Protein AF-A0A2G6CB06-F1 (afdb_monomer)

Radius of gyration: 16.73 Å; Cα contacts (8 Å,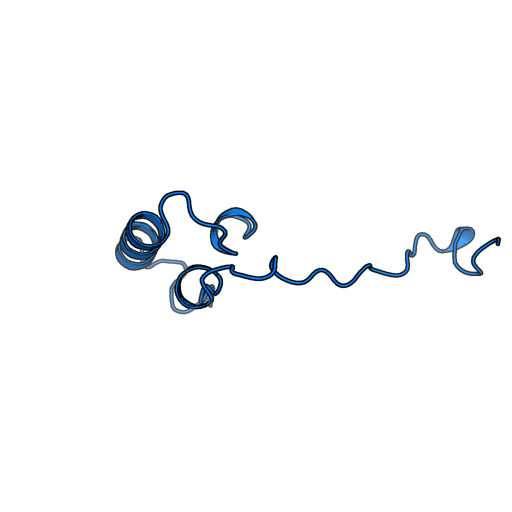 |Δi|>4): 30; chains: 1; bounding box: 29×16×50 Å

Foldseek 3Di:
DDDPCPVVPDDDDDDDDDDPPADPVLADDDPDPVCLPPVVVLVVNCVVNPPGHYCNVVDDRD

Secondary structure (DSSP, 8-state):
---TTGGGT--PPP---PPTT--HHHH-----TTTTT-HHHHHHHHHHHTTS--GGGGSPP-

Structure (mmCIF, N/CA/C/O backbone):
data_AF-A0A2G6CB06-F1
#
_entry.id   AF-A0A2G6CB06-F1
#
loop_
_atom_site.group_PDB
_atom_site.id
_atom_site.type_symbol
_atom_site.label_atom_id
_atom_site.label_alt_id
_atom_site.label_comp_id
_atom_site.label_asym_id
_atom_site.label_entity_id
_atom_site.label_seq_id
_atom_site.pdbx_PDB_ins_code
_atom_site.Cartn_x
_atom_site.Cartn_y
_atom_site.Cartn_z
_atom_site.occupancy
_atom_site.B_iso_or_equiv
_atom_site.auth_seq_id
_atom_site.auth_comp_id
_atom_site.auth_asym_id
_atom_site.auth_atom_id
_atom_site.pdbx_PDB_model_num
ATOM 1 N N . MET A 1 1 ? 2.431 -3.017 -33.286 1.00 55.25 1 MET A N 1
ATOM 2 C CA . MET A 1 1 ? 3.538 -2.045 -33.196 1.00 55.25 1 MET A CA 1
ATOM 3 C C . MET A 1 1 ? 4.661 -2.774 -32.494 1.00 55.25 1 MET A C 1
ATOM 5 O O . MET A 1 1 ? 4.466 -3.144 -31.349 1.00 55.25 1 MET A O 1
ATOM 9 N N . GLN A 1 2 ? 5.732 -3.114 -33.206 1.00 57.38 2 GLN A N 1
ATOM 10 C CA . GLN A 1 2 ? 6.839 -3.868 -32.620 1.00 57.38 2 GLN A CA 1
ATOM 11 C C . GLN A 1 2 ? 7.733 -2.885 -31.864 1.00 57.38 2 GLN A C 1
ATOM 13 O O . GLN A 1 2 ? 8.172 -1.882 -32.433 1.00 57.38 2 GLN A O 1
ATOM 18 N N . THR A 1 3 ? 7.885 -3.090 -30.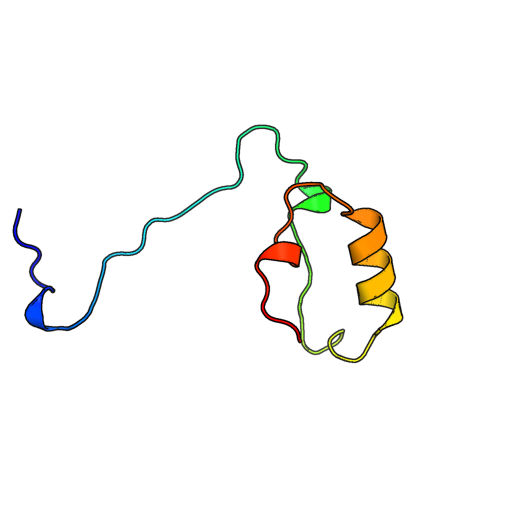561 1.00 68.44 3 THR A N 1
ATOM 19 C CA . THR A 1 3 ? 8.628 -2.191 -29.680 1.00 68.44 3 THR A CA 1
ATOM 20 C C . THR A 1 3 ? 10.122 -2.426 -29.871 1.00 68.44 3 THR A C 1
ATOM 22 O O . THR A 1 3 ? 10.585 -3.556 -29.909 1.00 68.44 3 THR A O 1
ATOM 25 N N . ARG A 1 4 ? 10.919 -1.352 -29.966 1.00 75.50 4 ARG A N 1
ATOM 26 C CA . ARG A 1 4 ? 12.395 -1.396 -30.106 1.00 75.50 4 ARG A CA 1
ATOM 27 C C . ARG A 1 4 ? 13.136 -2.179 -28.998 1.00 75.50 4 ARG A C 1
ATOM 29 O O . ARG A 1 4 ? 14.358 -2.250 -29.043 1.00 75.50 4 ARG A O 1
ATOM 36 N N . PHE A 1 5 ? 12.424 -2.702 -28.002 1.00 81.25 5 PHE A N 1
ATOM 37 C CA . PHE A 1 5 ? 12.958 -3.275 -26.768 1.00 81.25 5 PHE A CA 1
ATOM 38 C C . PHE A 1 5 ? 12.769 -4.794 -26.651 1.00 81.25 5 PHE A C 1
ATOM 40 O O . PHE A 1 5 ? 13.267 -5.370 -25.687 1.00 81.25 5 PHE A O 1
ATOM 47 N N . ASP A 1 6 ? 12.096 -5.438 -27.612 1.00 82.44 6 ASP A N 1
ATOM 48 C CA . ASP A 1 6 ? 11.696 -6.850 -27.518 1.00 82.44 6 ASP A CA 1
ATOM 49 C C . ASP A 1 6 ? 12.905 -7.793 -27.304 1.00 82.44 6 ASP A C 1
ATOM 51 O O . ASP A 1 6 ? 12.830 -8.722 -26.501 1.00 82.44 6 ASP A O 1
ATOM 55 N N . ASP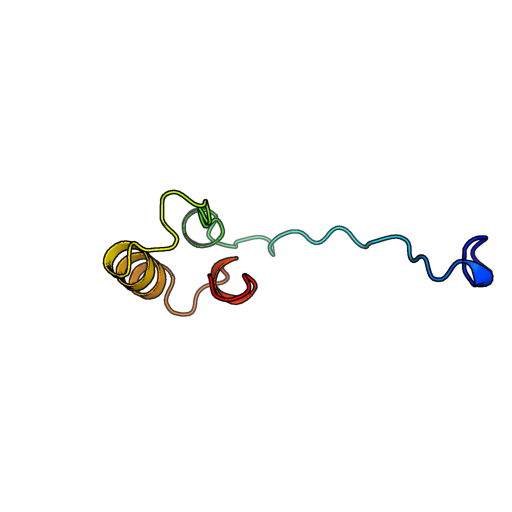 A 1 7 ? 14.054 -7.493 -27.922 1.00 88.50 7 ASP A N 1
ATOM 56 C CA . ASP A 1 7 ? 15.295 -8.278 -27.790 1.00 88.50 7 ASP A CA 1
ATOM 57 C C . ASP A 1 7 ? 16.144 -7.908 -26.557 1.00 88.50 7 ASP A C 1
ATOM 59 O O . ASP A 1 7 ? 17.124 -8.581 -26.241 1.00 88.50 7 ASP A O 1
ATOM 63 N N . LEU A 1 8 ? 15.800 -6.819 -25.862 1.00 89.75 8 LEU A N 1
ATOM 64 C CA . LEU A 1 8 ? 16.562 -6.302 -24.719 1.00 89.75 8 LEU A CA 1
ATOM 65 C C . LEU A 1 8 ? 16.031 -6.811 -23.371 1.00 89.75 8 LEU A C 1
ATOM 67 O O . LEU A 1 8 ? 16.639 -6.529 -22.342 1.00 89.75 8 LEU A O 1
ATOM 71 N N . GLY A 1 9 ? 14.910 -7.541 -23.358 1.00 86.00 9 GLY A N 1
ATOM 72 C CA . GLY A 1 9 ? 14.267 -7.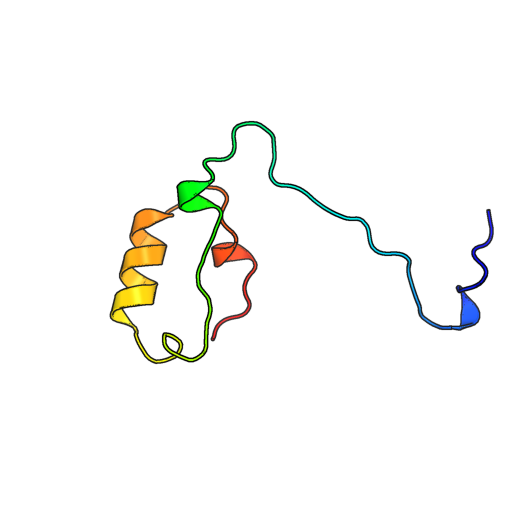999 -22.121 1.00 86.00 9 GLY A CA 1
ATOM 73 C C . GLY A 1 9 ? 13.712 -6.851 -21.270 1.00 86.00 9 GLY A C 1
ATOM 74 O O . GLY A 1 9 ? 13.620 -6.974 -20.051 1.00 86.00 9 GLY A O 1
ATOM 75 N N . VAL A 1 10 ? 13.371 -5.722 -21.900 1.00 87.12 10 VAL A N 1
ATOM 76 C CA . VAL A 1 10 ? 12.865 -4.518 -21.230 1.00 87.12 10 VAL A CA 1
ATOM 77 C C . VAL A 1 10 ? 11.434 -4.245 -21.679 1.00 87.12 10 VAL A C 1
ATOM 79 O O . VAL A 1 10 ? 11.117 -4.328 -22.864 1.00 87.12 10 VAL A O 1
ATOM 82 N N . LEU A 1 11 ? 10.576 -3.869 -20.731 1.00 86.12 11 LEU A N 1
ATOM 83 C CA . LEU A 1 11 ? 9.195 -3.460 -20.974 1.00 86.12 11 LEU A CA 1
ATOM 84 C C . LEU A 1 11 ? 8.996 -2.019 -20.501 1.00 86.12 11 LEU A C 1
ATOM 86 O O . LEU A 1 11 ? 9.578 -1.594 -19.502 1.00 86.12 11 LEU A O 1
ATOM 90 N N . VAL A 1 12 ? 8.161 -1.266 -21.216 1.00 87.50 12 VAL A N 1
ATOM 91 C CA . VAL A 1 12 ? 7.709 0.048 -20.743 1.00 87.50 12 VAL A CA 1
ATOM 92 C C . VAL A 1 12 ? 6.709 -0.189 -19.605 1.00 87.50 12 VAL A C 1
ATOM 94 O O . VAL A 1 12 ? 5.744 -0.921 -19.824 1.00 87.50 12 VAL A O 1
ATOM 97 N N . PRO A 1 13 ? 6.914 0.385 -18.406 1.00 89.00 13 PRO A N 1
ATOM 98 C CA . PRO A 1 13 ? 6.015 0.153 -17.286 1.00 89.00 13 PRO A CA 1
ATOM 99 C C . PRO A 1 13 ? 4.691 0.899 -17.473 1.00 89.00 13 PRO A C 1
ATOM 101 O O . PRO A 1 13 ? 4.656 2.021 -17.985 1.00 89.00 13 PRO A O 1
ATOM 104 N N . GLU A 1 14 ? 3.610 0.302 -16.984 1.00 93.00 14 GLU A N 1
ATOM 105 C CA . GLU A 1 14 ? 2.338 0.995 -16.797 1.00 93.00 14 GLU A CA 1
ATOM 106 C C . GLU A 1 14 ? 2.322 1.658 -15.417 1.00 93.00 14 GLU A C 1
ATOM 108 O O . GLU A 1 14 ? 2.566 1.013 -14.396 1.00 93.00 14 GLU A O 1
ATOM 113 N N . ILE A 1 15 ? 2.041 2.962 -15.375 1.00 91.00 15 ILE A N 1
ATOM 114 C CA . ILE A 1 15 ? 1.899 3.687 -14.111 1.00 91.00 15 ILE A CA 1
ATOM 115 C C . ILE A 1 15 ? 0.474 3.482 -13.608 1.00 91.00 15 ILE A C 1
ATOM 117 O O . ILE A 1 15 ? -0.485 3.976 -14.202 1.00 91.00 15 ILE A O 1
ATOM 121 N N . LEU A 1 16 ? 0.347 2.768 -12.494 1.00 90.88 16 LEU A N 1
ATOM 122 C CA . LEU A 1 16 ? -0.927 2.538 -11.826 1.00 90.88 16 LEU A CA 1
ATOM 123 C C . LEU A 1 16 ? -1.158 3.597 -10.746 1.00 90.88 16 LEU A C 1
ATOM 125 O O . LEU A 1 16 ? -0.235 4.001 -10.040 1.00 90.88 16 LEU A O 1
ATOM 129 N N . LEU A 1 17 ? -2.411 4.024 -10.607 1.00 91.94 17 LEU A N 1
ATOM 130 C CA . LEU A 1 17 ? -2.863 4.907 -9.536 1.00 91.94 17 LEU A CA 1
ATOM 131 C C . LEU A 1 17 ? -3.940 4.203 -8.706 1.00 91.94 17 LEU A C 1
ATOM 133 O O . LEU A 1 17 ? -4.644 3.334 -9.233 1.00 91.94 17 LEU A O 1
ATOM 137 N N . PRO A 1 18 ? -4.114 4.587 -7.429 1.00 92.25 18 PRO A N 1
ATOM 138 C CA . PRO A 1 18 ? -5.233 4.109 -6.632 1.00 92.25 18 PRO A CA 1
ATOM 139 C C . PRO A 1 18 ? -6.551 4.428 -7.332 1.00 92.25 18 PRO A C 1
ATOM 141 O O . PRO A 1 18 ? -6.698 5.469 -7.982 1.00 92.25 18 PRO A O 1
ATOM 144 N N . LYS A 1 19 ? -7.531 3.536 -7.185 1.00 91.56 19 LYS A N 1
ATOM 145 C CA . LYS A 1 19 ? -8.872 3.765 -7.718 1.00 91.56 19 LYS A CA 1
ATOM 146 C C . LYS A 1 19 ? -9.440 5.067 -7.140 1.00 91.56 19 LYS A C 1
ATOM 148 O O . LYS A 1 19 ? -9.227 5.406 -5.978 1.00 91.56 19 LYS A O 1
ATOM 153 N N . GLN A 1 20 ? -10.218 5.790 -7.941 1.00 94.69 20 GLN A N 1
ATOM 154 C CA . GLN A 1 20 ? -10.936 6.957 -7.442 1.00 94.69 20 GLN A CA 1
ATOM 155 C C . GLN A 1 20 ? -11.818 6.575 -6.242 1.00 94.69 20 GLN A C 1
ATOM 157 O O . GLN A 1 20 ? -12.574 5.604 -6.300 1.00 94.69 20 GLN A O 1
ATOM 162 N N . GLY A 1 21 ? -11.718 7.358 -5.168 1.00 94.31 21 GLY A N 1
ATOM 163 C CA . GLY A 1 21 ? -12.429 7.102 -3.916 1.00 94.31 21 GLY A CA 1
ATOM 164 C C . GLY A 1 21 ? -11.683 6.201 -2.928 1.00 94.31 21 GLY A C 1
ATOM 165 O O . GLY A 1 21 ? -12.217 5.959 -1.851 1.00 94.31 21 GLY A O 1
ATOM 166 N N . THR A 1 22 ? -10.469 5.732 -3.245 1.00 95.31 22 THR A N 1
ATOM 167 C CA . THR A 1 22 ? -9.593 5.095 -2.253 1.00 95.31 22 THR A CA 1
ATOM 168 C C . THR A 1 22 ? -9.291 6.068 -1.111 1.00 95.31 22 THR A C 1
ATOM 170 O O . THR A 1 22 ? -8.935 7.226 -1.347 1.00 95.31 22 THR A O 1
ATOM 173 N N . ASP A 1 23 ? -9.411 5.593 0.131 1.00 96.31 23 ASP A N 1
ATOM 174 C CA . ASP A 1 23 ? -8.996 6.361 1.302 1.00 96.31 23 ASP A CA 1
ATOM 175 C C . ASP A 1 23 ? -7.469 6.471 1.331 1.00 96.31 23 ASP A C 1
ATOM 177 O O . ASP A 1 23 ? -6.753 5.529 1.673 1.00 96.31 23 ASP A O 1
ATOM 181 N N . MET A 1 24 ? -6.965 7.655 0.990 1.00 95.12 24 MET A N 1
ATOM 182 C CA . MET A 1 24 ? -5.530 7.914 0.936 1.00 95.12 24 MET A CA 1
ATOM 183 C C . MET A 1 24 ? -4.836 7.791 2.298 1.00 95.12 24 MET A C 1
ATOM 185 O O . MET A 1 24 ? -3.625 7.581 2.325 1.00 95.12 24 MET A O 1
ATOM 189 N N . LYS A 1 25 ? -5.572 7.884 3.418 1.00 95.31 25 LYS A N 1
ATOM 190 C CA . LYS A 1 25 ? -5.005 7.676 4.760 1.00 95.31 25 LYS A CA 1
ATOM 191 C C . LYS A 1 25 ? -4.666 6.216 5.022 1.00 95.31 25 LYS A C 1
ATOM 193 O O . LYS A 1 25 ? -3.702 5.950 5.724 1.00 95.31 25 LYS A O 1
ATOM 198 N N . LYS A 1 26 ? -5.455 5.294 4.469 1.00 96.25 26 LYS A N 1
ATOM 199 C CA . LYS A 1 26 ? -5.209 3.849 4.553 1.00 96.25 26 LYS A CA 1
ATOM 200 C C . LYS A 1 26 ? -4.363 3.339 3.394 1.00 96.25 26 LYS A C 1
ATOM 202 O O . LYS A 1 26 ? -3.718 2.304 3.519 1.00 96.25 26 LYS A O 1
ATOM 207 N N . TRP A 1 27 ? -4.340 4.080 2.285 1.00 95.69 27 TRP A N 1
ATOM 208 C CA . TRP A 1 27 ? -3.545 3.731 1.118 1.00 95.69 27 TRP A CA 1
ATOM 209 C C . TRP A 1 27 ? -2.047 3.737 1.409 1.00 95.69 27 TRP A C 1
ATOM 211 O O . TRP A 1 27 ? -1.381 2.749 1.131 1.00 95.69 27 TRP A O 1
ATOM 221 N N . ALA A 1 28 ? -1.517 4.850 1.922 1.00 93.88 28 ALA A N 1
ATOM 222 C CA . ALA A 1 28 ? -0.079 5.048 2.057 1.00 93.88 28 ALA A CA 1
ATOM 223 C C . ALA A 1 28 ? 0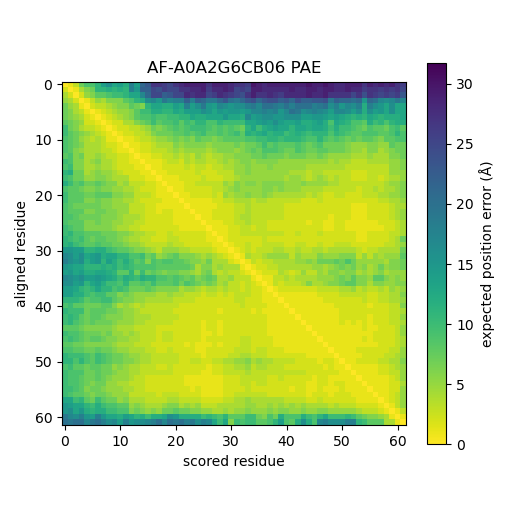.480 4.398 3.332 1.00 93.88 28 ALA A C 1
ATOM 225 O O . ALA A 1 28 ? -0.074 4.573 4.415 1.00 93.88 28 ALA A O 1
ATOM 226 N N . VAL A 1 29 ? 1.620 3.715 3.206 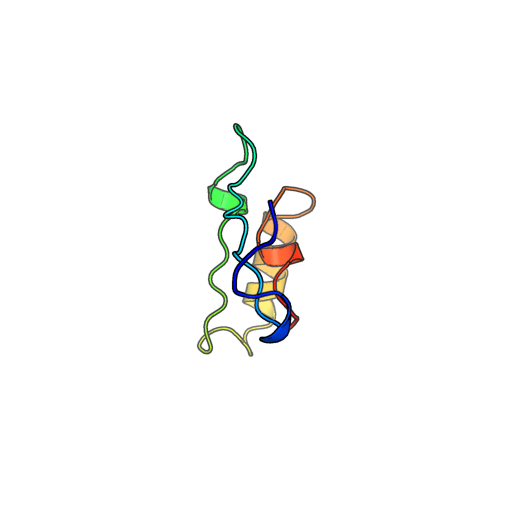1.00 92.56 29 VAL A N 1
ATOM 227 C CA . VAL A 1 29 ? 2.358 3.088 4.314 1.00 92.56 29 VAL A CA 1
ATOM 228 C C . VAL A 1 29 ? 3.794 3.601 4.324 1.00 92.56 29 VAL A C 1
ATOM 230 O O . VAL A 1 29 ? 4.396 3.780 3.266 1.00 92.56 29 VAL A O 1
ATOM 233 N N . VAL A 1 30 ? 4.350 3.830 5.516 1.00 90.12 30 VAL A N 1
ATOM 234 C CA . VAL A 1 30 ? 5.758 4.210 5.697 1.00 90.12 30 VAL A CA 1
ATOM 235 C C . VAL A 1 30 ? 6.568 2.949 6.001 1.00 90.12 30 VAL A C 1
ATOM 237 O O . VAL A 1 30 ? 6.756 2.583 7.154 1.00 90.12 30 VAL A O 1
ATOM 240 N N . ALA A 1 31 ? 7.031 2.281 4.948 1.00 87.44 31 ALA A N 1
ATOM 241 C CA . ALA A 1 31 ? 7.923 1.125 5.030 1.00 87.44 31 ALA A CA 1
ATOM 242 C C . ALA A 1 31 ? 9.379 1.599 4.881 1.00 87.44 31 ALA A C 1
ATOM 244 O O . ALA A 1 31 ? 9.916 1.660 3.777 1.00 87.44 31 ALA A O 1
ATOM 245 N N . CYS A 1 32 ? 9.958 2.088 5.979 1.00 85.62 32 CYS A N 1
ATOM 246 C CA . CYS A 1 32 ? 11.343 2.561 6.040 1.00 85.62 32 CYS A CA 1
ATOM 247 C C . CYS A 1 32 ? 12.110 1.757 7.096 1.00 85.62 32 CYS A C 1
ATOM 249 O O . CYS A 1 32 ? 11.539 1.473 8.148 1.00 85.62 32 CYS A O 1
ATOM 251 N N . ASP A 1 33 ? 13.421 1.563 6.900 1.00 84.12 33 ASP A N 1
ATOM 252 C CA . ASP A 1 33 ? 14.344 0.815 7.783 1.00 84.12 33 ASP A CA 1
ATOM 253 C C . ASP A 1 33 ? 14.215 1.115 9.291 1.00 84.12 33 ASP A C 1
ATOM 255 O O . ASP A 1 33 ? 14.540 0.294 10.148 1.00 84.12 33 ASP A O 1
ATOM 259 N N . GLN A 1 34 ? 13.746 2.314 9.647 1.00 80.69 34 GLN A N 1
ATOM 260 C CA . GLN A 1 34 ? 13.512 2.717 11.036 1.00 80.69 34 GLN A CA 1
ATOM 261 C C . GLN A 1 34 ? 12.410 1.895 11.730 1.00 80.69 34 GLN A C 1
ATOM 263 O O . GLN A 1 34 ? 12.394 1.835 12.961 1.00 80.69 34 GLN A O 1
ATOM 268 N N . TYR A 1 35 ? 11.500 1.280 10.971 1.00 84.06 35 TYR A N 1
ATOM 269 C CA . TYR A 1 35 ? 10.328 0.552 11.465 1.00 84.06 35 TYR A CA 1
ATOM 270 C C . TYR A 1 35 ? 10.371 -0.952 11.183 1.00 84.06 35 TYR A C 1
ATOM 272 O O . TYR A 1 35 ? 9.559 -1.674 11.753 1.00 84.06 35 TYR A O 1
ATOM 280 N N . THR A 1 36 ? 11.327 -1.451 10.395 1.00 82.81 36 THR A N 1
ATOM 281 C CA . THR A 1 36 ? 11.446 -2.876 10.020 1.00 82.81 36 THR A CA 1
ATOM 282 C C . THR A 1 36 ? 11.347 -3.809 11.234 1.00 82.81 36 THR A C 1
ATOM 284 O O . THR A 1 36 ? 10.588 -4.769 11.223 1.00 82.81 36 THR A O 1
ATOM 287 N N . SER A 1 37 ? 12.014 -3.476 12.345 1.00 87.00 37 SER A N 1
ATOM 288 C CA . SER A 1 37 ? 11.993 -4.292 13.573 1.00 87.00 37 SER A CA 1
ATOM 289 C C . SER A 1 37 ? 10.888 -3.929 14.580 1.00 87.00 37 SER A C 1
ATOM 291 O O . SER A 1 37 ? 10.853 -4.503 15.668 1.00 87.00 37 SER A O 1
ATOM 293 N N . GLN A 1 38 ? 10.018 -2.961 14.280 1.00 91.06 38 GLN A N 1
ATOM 294 C CA . GLN A 1 38 ? 8.968 -2.498 15.195 1.00 91.06 38 GLN A CA 1
ATOM 295 C C . GLN A 1 38 ? 7.673 -3.277 14.960 1.00 91.06 38 GLN A C 1
ATOM 297 O O . GLN A 1 38 ? 6.784 -2.825 14.242 1.00 91.06 38 GLN A O 1
ATOM 302 N N . LYS A 1 39 ? 7.556 -4.462 15.566 1.00 91.12 39 LYS A N 1
ATOM 303 C CA . LYS A 1 39 ? 6.387 -5.336 15.387 1.00 91.12 39 LYS A CA 1
ATOM 304 C C . LYS A 1 39 ? 5.071 -4.622 15.719 1.00 91.12 39 LYS A C 1
ATOM 306 O O . LYS A 1 39 ? 4.100 -4.765 14.986 1.00 91.12 39 LYS A O 1
ATOM 311 N N . GLU A 1 40 ? 5.059 -3.839 16.792 1.00 94.69 40 GLU A N 1
ATOM 312 C CA . GLU A 1 40 ? 3.874 -3.122 17.264 1.00 94.69 40 GLU A CA 1
ATOM 313 C C . GLU A 1 40 ? 3.364 -2.127 16.214 1.00 94.69 40 GLU A C 1
ATOM 315 O O . GLU A 1 40 ? 2.166 -2.067 15.961 1.00 94.69 40 GLU A O 1
ATOM 320 N N . TYR A 1 41 ? 4.270 -1.422 15.526 1.00 93.00 41 TYR A N 1
ATOM 321 C CA . TYR A 1 41 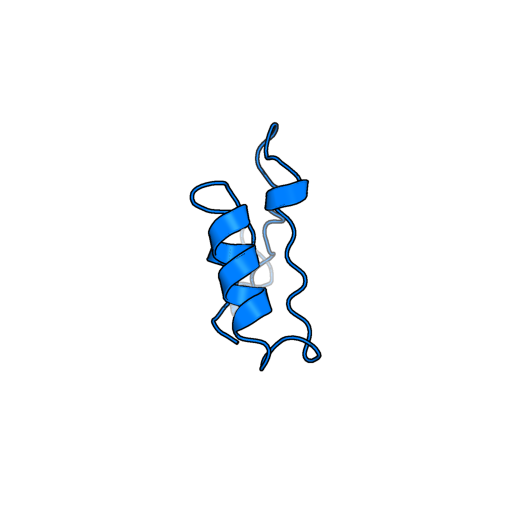? 3.913 -0.532 14.418 1.00 93.00 41 TYR A CA 1
ATOM 322 C C . TYR A 1 41 ? 3.193 -1.293 13.297 1.00 93.00 41 TYR A C 1
AT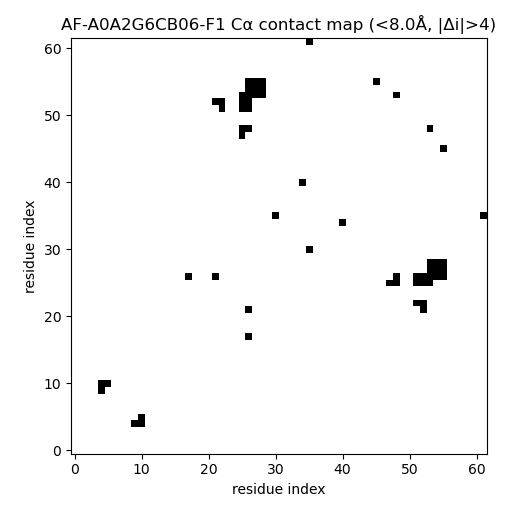OM 324 O O . TYR A 1 41 ? 2.154 -0.851 12.809 1.00 93.00 41 TYR A O 1
ATOM 332 N N . TRP A 1 42 ? 3.721 -2.452 12.900 1.00 92.50 42 TRP A N 1
ATOM 333 C CA . TRP A 1 42 ? 3.132 -3.252 11.827 1.00 92.50 42 TRP A CA 1
ATOM 334 C C . TRP A 1 42 ? 1.783 -3.854 12.212 1.00 92.50 42 TRP A C 1
ATOM 336 O O . TRP A 1 42 ? 0.874 -3.870 11.381 1.00 92.50 42 TRP A O 1
ATOM 346 N N . ASP A 1 43 ? 1.632 -4.301 13.461 1.00 94.19 43 ASP A N 1
ATOM 347 C CA . ASP A 1 43 ? 0.355 -4.786 13.986 1.00 94.19 43 ASP A CA 1
ATOM 348 C C . ASP A 1 43 ? -0.695 -3.658 13.980 1.00 94.19 43 ASP A C 1
ATOM 350 O O . ASP A 1 43 ? -1.793 -3.839 13.453 1.00 94.19 43 ASP A O 1
ATOM 354 N N . GLU A 1 44 ? -0.344 -2.466 14.476 1.00 95.62 44 GLU A N 1
ATOM 355 C CA . GLU A 1 44 ? -1.236 -1.297 14.498 1.00 95.62 44 GLU A CA 1
ATOM 356 C C . GLU A 1 44 ? -1.643 -0.849 13.086 1.00 95.62 44 GLU A C 1
ATOM 358 O O . GLU A 1 44 ? -2.813 -0.549 12.831 1.00 95.62 44 GLU A O 1
ATOM 363 N N . VAL A 1 45 ? -0.699 -0.824 12.140 1.00 94.69 45 VAL A N 1
ATOM 364 C CA . VAL A 1 45 ? -0.981 -0.472 10.741 1.00 94.69 45 VAL A CA 1
ATOM 365 C C . VAL A 1 45 ? -1.876 -1.525 10.083 1.00 94.69 45 VAL A C 1
ATOM 367 O O . VAL A 1 45 ? -2.810 -1.161 9.363 1.00 94.69 45 VAL A O 1
ATOM 370 N N . ALA A 1 46 ? -1.644 -2.813 10.350 1.00 95.00 46 ALA A N 1
ATOM 371 C CA . ALA A 1 46 ? -2.485 -3.895 9.847 1.00 95.00 46 ALA A CA 1
ATOM 372 C C . ALA A 1 46 ? -3.920 -3.804 10.389 1.00 95.00 46 ALA A C 1
ATOM 374 O O . ALA A 1 46 ? -4.872 -3.949 9.621 1.00 95.00 46 ALA A O 1
ATOM 375 N N . GLU A 1 47 ? -4.092 -3.499 11.677 1.00 97.19 47 GLU A N 1
ATOM 376 C CA . GLU A 1 47 ? -5.410 -3.265 12.279 1.00 97.19 47 GLU A CA 1
ATOM 377 C C . GLU A 1 47 ? -6.101 -2.021 11.703 1.00 97.19 47 GLU A C 1
ATOM 379 O O . GLU A 1 47 ? -7.298 -2.050 11.407 1.00 97.19 47 GLU A O 1
ATOM 384 N N . PHE A 1 48 ? -5.356 -0.932 11.499 1.00 97.12 48 PHE A N 1
ATOM 385 C CA . PHE A 1 48 ? -5.886 0.322 10.962 1.00 97.12 48 PHE A CA 1
ATOM 386 C C . PHE A 1 48 ? -6.384 0.187 9.513 1.00 97.12 48 PHE A C 1
ATOM 388 O O . PHE A 1 48 ? -7.460 0.688 9.154 1.00 97.12 48 PHE A O 1
ATOM 395 N N . VAL A 1 49 ? -5.606 -0.498 8.672 1.00 96.25 49 VAL A N 1
ATOM 396 C CA . VAL A 1 49 ? -5.931 -0.746 7.263 1.00 96.25 49 VAL A CA 1
ATOM 397 C C . VAL A 1 49 ? -7.021 -1.810 7.123 1.00 96.25 49 VAL A C 1
ATOM 399 O O . VAL A 1 49 ? -7.962 -1.624 6.347 1.00 96.25 49 VAL A O 1
ATOM 402 N N . ALA A 1 50 ? -6.935 -2.894 7.896 1.00 95.44 50 ALA A N 1
ATOM 403 C CA . ALA A 1 50 ? -7.829 -4.044 7.831 1.00 95.44 50 ALA A CA 1
ATOM 404 C C . ALA A 1 50 ? -7.996 -4.591 6.396 1.00 95.44 50 ALA A C 1
ATOM 406 O O . ALA A 1 50 ? -7.070 -5.186 5.853 1.00 95.44 50 ALA A O 1
ATOM 407 N N . ASN A 1 51 ? -9.177 -4.412 5.793 1.00 95.06 51 ASN A N 1
ATOM 408 C CA . ASN A 1 51 ? -9.518 -4.919 4.456 1.00 95.06 51 ASN A CA 1
ATOM 409 C C . ASN A 1 51 ? -9.610 -3.810 3.390 1.00 95.06 51 ASN A C 1
ATOM 411 O O . ASN A 1 51 ? -10.117 -4.060 2.294 1.00 95.06 51 ASN A O 1
ATOM 415 N N . ASP A 1 52 ? -9.195 -2.581 3.709 1.00 95.81 52 ASP A N 1
ATOM 416 C CA . ASP A 1 52 ? -9.194 -1.483 2.741 1.00 95.81 52 ASP A CA 1
ATOM 417 C C . ASP A 1 52 ? -8.034 -1.594 1.742 1.00 95.81 52 ASP A C 1
ATOM 419 O O . ASP A 1 52 ? -7.020 -2.249 1.973 1.00 95.81 52 ASP A O 1
ATOM 423 N N . TYR A 1 53 ? -8.165 -0.911 0.602 1.00 94.38 53 TYR A N 1
ATOM 424 C CA . TYR A 1 53 ? -7.082 -0.818 -0.375 1.00 94.38 53 TYR A CA 1
ATOM 425 C C . TYR A 1 53 ? -5.882 -0.072 0.225 1.00 94.38 53 TYR A C 1
ATOM 427 O O . TYR A 1 53 ? -5.963 1.132 0.477 1.00 94.38 53 TYR A O 1
ATOM 435 N N . SER A 1 54 ? -4.764 -0.778 0.394 1.00 95.69 54 SER A N 1
ATOM 436 C CA . SER A 1 54 ? -3.527 -0.246 0.967 1.00 95.69 54 SER A CA 1
ATOM 437 C C . SER A 1 54 ? -2.285 -0.780 0.279 1.00 95.69 54 SER A C 1
ATOM 439 O O . SER A 1 54 ? -2.253 -1.937 -0.151 1.00 95.69 54 SER A O 1
ATOM 441 N N . THR A 1 55 ? -1.232 0.041 0.242 1.00 94.62 55 THR A N 1
ATOM 442 C CA . THR A 1 55 ? 0.092 -0.414 -0.176 1.00 94.62 55 THR A CA 1
ATOM 443 C C . THR A 1 55 ? 0.650 -1.486 0.758 1.00 94.62 55 THR A C 1
ATOM 445 O O . THR A 1 55 ? 1.484 -2.264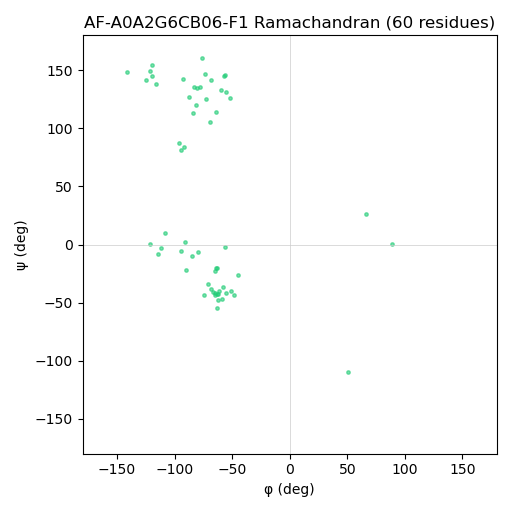 0.312 1.00 94.62 55 THR A O 1
ATOM 448 N N . LEU A 1 56 ? 0.152 -1.605 2.001 1.00 94.31 56 LEU A N 1
ATOM 449 C CA . LEU A 1 56 ? 0.544 -2.668 2.938 1.00 94.31 56 LEU A CA 1
ATOM 450 C C . LEU A 1 56 ? 0.447 -4.064 2.303 1.00 94.31 56 LEU A C 1
ATOM 452 O O . LEU A 1 56 ? 1.323 -4.895 2.496 1.00 94.31 56 LEU A O 1
ATOM 456 N N . HIS A 1 57 ? -0.600 -4.312 1.511 1.00 92.69 57 HIS A N 1
ATOM 457 C CA . HIS A 1 57 ? -0.879 -5.628 0.926 1.00 92.69 57 HIS A CA 1
ATOM 458 C C . HIS A 1 57 ? -0.042 -5.960 -0.317 1.00 92.69 57 HIS A C 1
ATOM 460 O O . HIS A 1 57 ? -0.141 -7.068 -0.841 1.00 92.69 57 HIS A O 1
ATOM 466 N N . ILE A 1 58 ? 0.737 -5.002 -0.821 1.00 90.31 58 ILE A N 1
ATOM 467 C CA . ILE A 1 58 ? 1.603 -5.162 -2.000 1.00 90.31 58 ILE A CA 1
ATOM 468 C C . ILE A 1 58 ? 3.078 -4.883 -1.682 1.00 90.31 58 ILE A C 1
ATOM 470 O O . ILE A 1 58 ? 3.919 -4.960 -2.577 1.00 90.31 58 ILE A O 1
ATOM 474 N N . ILE A 1 59 ? 3.391 -4.558 -0.426 1.00 87.19 59 ILE A N 1
ATOM 475 C CA . ILE A 1 59 ? 4.757 -4.482 0.083 1.00 87.19 59 ILE A CA 1
ATOM 476 C C . ILE A 1 59 ? 5.211 -5.908 0.401 1.00 87.19 59 ILE A C 1
ATOM 478 O O . ILE A 1 59 ? 4.464 -6.711 0.963 1.00 87.19 59 ILE A O 1
ATOM 482 N N . TYR A 1 60 ? 6.431 -6.245 -0.012 1.00 80.69 60 TYR A N 1
ATOM 483 C CA . TYR A 1 60 ? 7.042 -7.508 0.380 1.00 80.69 60 TYR A CA 1
ATOM 484 C C . TYR A 1 60 ? 7.337 -7.470 1.886 1.00 80.69 60 TYR A C 1
ATOM 486 O O . TYR A 1 60 ? 7.741 -6.406 2.351 1.00 80.69 60 TYR A O 1
ATOM 494 N N . PRO A 1 61 ? 7.150 -8.569 2.643 1.00 68.75 61 PRO A N 1
ATOM 495 C CA . PRO A 1 61 ? 7.422 -8.565 4.076 1.00 68.75 61 PRO A CA 1
ATOM 496 C C . PRO A 1 61 ? 8.828 -8.030 4.366 1.00 68.75 61 PRO A C 1
ATOM 498 O O . PRO A 1 61 ? 9.797 -8.527 3.781 1.00 68.75 61 PRO A O 1
ATOM 501 N N . GLU A 1 62 ? 8.904 -7.018 5.229 1.00 58.41 62 GLU A N 1
ATOM 502 C CA . GLU A 1 62 ? 10.158 -6.545 5.826 1.00 58.41 62 GLU A CA 1
ATOM 503 C C . GLU A 1 62 ? 10.573 -7.421 7.013 1.00 58.41 62 GLU A C 1
ATOM 505 O O . GLU A 1 62 ? 9.678 -7.872 7.767 1.00 58.41 62 GLU A O 1
#

Solvent-accessible surface area (backbone atoms only — not comparable to full-atom values): 4317 Å² total; per-residue (Å²): 136,88,63,99,34,75,92,71,81,56,77,86,82,82,89,82,73,81,61,91,88,59,55,65,82,46,24,62,68,89,90,46,84,93,45,58,86,40,63,67,59,54,52,52,49,48,65,73,36,63,89,56,72,35,49,69,83,74,52,76,90,112

pLDDT: mean 88.58, std 9.45, range [55.25, 97.19]

Sequence (62 aa):
MQTRFDDLGVLVPEILLPKQGTDMKKWAVVACDQYTSQKEYWDEVAEFVANDYSTLHIIYPE

Mean predicted aligned error: 6.1 Å